Protein AF-0000000078999891 (afdb_homodimer)

InterPro domains:
  IPR019201 Protein of unknown function DUF2065 [PF09838] (12-66)
  IPR019201 Protein of unknown function DUF2065 [PTHR38602] (5-68)

Foldseek 3Di:
DVVVVVVVVVVVVVVVVVCVVVVCCCVPPVPVSVVVVVVLVPDDPVVVVVVVVVVVVVVVVVVVVVVVVVD/DVVVVVVVVVVVVVVVVVCVVVVCCCVPPVPVSVVVVVVLVPDDPVVVVVVVVVVVVVVVVVVVVVVVVVD

Structure (mmCIF, N/CA/C/O backbone):
data_AF-0000000078999891-model_v1
#
loop_
_entity.id
_entity.type
_entity.pdbx_description
1 polymer 'DUF2065 domain-containing protein'
#
loop_
_atom_site.group_PDB
_atom_site.id
_atom_site.type_symbol
_atom_site.label_atom_id
_atom_site.label_alt_id
_atom_site.label_comp_id
_atom_site.label_asym_id
_atom_site.label_entity_id
_atom_site.label_seq_id
_atom_site.pdbx_PDB_ins_code
_atom_site.Cartn_x
_atom_site.Cartn_y
_atom_site.Cartn_z
_atom_site.occupancy
_atom_site.B_iso_or_equiv
_atom_site.auth_seq_id
_atom_site.auth_comp_id
_atom_site.auth_asym_id
_atom_site.auth_atom_id
_atom_site.pdbx_PDB_model_num
ATOM 1 N N . MET A 1 1 ? 2.02 20.922 21.234 1 74.31 1 MET A N 1
ATOM 2 C CA . MET A 1 1 ? 1.067 19.828 21.469 1 74.31 1 MET A CA 1
ATOM 3 C C . MET A 1 1 ? 0.03 19.781 20.359 1 74.31 1 MET A C 1
ATOM 5 O O . MET A 1 1 ? -0.262 18.703 19.828 1 74.31 1 MET A O 1
ATOM 9 N N . GLN A 1 2 ? -0.369 20.953 19.828 1 76.69 2 GLN A N 1
ATOM 10 C CA . GLN A 1 2 ? -1.349 21.047 18.75 1 76.69 2 GLN A CA 1
ATOM 11 C C . GLN A 1 2 ? -0.763 20.562 17.422 1 76.69 2 GLN A C 1
ATOM 13 O O . GLN A 1 2 ? -1.421 19.828 16.688 1 76.69 2 GLN A O 1
ATOM 18 N N . VAL A 1 3 ? 0.442 20.844 17.188 1 72.44 3 VAL A N 1
ATOM 19 C CA . VAL A 1 3 ? 1.131 20.5 15.945 1 72.44 3 VAL A CA 1
ATOM 20 C C . VAL A 1 3 ? 1.288 18.984 15.836 1 72.44 3 VAL A C 1
ATOM 22 O O . VAL A 1 3 ? 1.081 18.406 14.766 1 72.44 3 VAL A O 1
ATOM 25 N N . LEU A 1 4 ? 1.551 18.328 16.906 1 76.25 4 LEU A N 1
ATOM 26 C CA . LEU A 1 4 ? 1.742 16.875 16.938 1 76.25 4 LEU A CA 1
ATOM 27 C C . LEU A 1 4 ? 0.434 16.156 16.641 1 76.25 4 LEU A C 1
ATOM 29 O O . LEU A 1 4 ? 0.428 15.141 15.938 1 76.25 4 LEU A O 1
ATOM 33 N N . ARG A 1 5 ? -0.592 16.719 17.188 1 81.06 5 ARG A N 1
ATOM 34 C CA . ARG A 1 5 ? -1.906 16.125 16.969 1 81.06 5 ARG A CA 1
ATOM 35 C C . ARG A 1 5 ? -2.322 16.234 15.5 1 81.06 5 ARG A C 1
ATOM 37 O O . ARG A 1 5 ? -2.873 15.305 14.93 1 81.06 5 ARG A O 1
ATOM 44 N N . THR A 1 6 ? -2.014 17.391 14.875 1 82.19 6 THR A N 1
ATOM 45 C CA . THR A 1 6 ? -2.346 17.578 13.469 1 82.19 6 THR A CA 1
ATOM 46 C C . THR A 1 6 ? -1.539 16.641 12.578 1 82.19 6 THR A C 1
ATOM 48 O O . THR A 1 6 ? -2.062 16.109 11.602 1 82.19 6 THR A O 1
ATOM 51 N N . MET A 1 7 ? -0.287 16.484 13.031 1 83.62 7 MET A N 1
ATOM 52 C CA . MET A 1 7 ? 0.568 15.602 12.234 1 83.62 7 MET A CA 1
ATOM 53 C C . MET A 1 7 ? 0.062 14.164 12.281 1 83.62 7 MET A C 1
ATOM 55 O O . MET A 1 7 ? 0.013 13.484 11.25 1 83.62 7 MET A O 1
ATOM 59 N N . ASN A 1 8 ? -0.295 13.773 13.461 1 87.19 8 ASN A N 1
ATOM 60 C CA . ASN A 1 8 ? -0.806 12.414 13.617 1 87.19 8 ASN A CA 1
ATOM 61 C C . ASN A 1 8 ? -2.1 12.203 12.836 1 87.19 8 ASN A C 1
ATOM 63 O O . ASN A 1 8 ? -2.268 11.18 12.172 1 87.19 8 ASN A O 1
ATOM 67 N N . THR A 1 9 ? -2.961 13.227 12.836 1 90.5 9 THR A N 1
ATOM 68 C CA . THR A 1 9 ? -4.234 13.125 12.133 1 90.5 9 THR A CA 1
ATOM 69 C C . THR A 1 9 ? -4.016 13.07 10.625 1 90.5 9 THR A C 1
ATOM 71 O O . THR A 1 9 ? -4.664 12.289 9.922 1 90.5 9 THR A O 1
ATOM 74 N N . THR A 1 10 ? -3.09 13.883 10.148 1 89 10 THR A N 1
ATOM 75 C CA . THR A 1 10 ? -2.822 13.914 8.711 1 89 10 THR A CA 1
ATOM 76 C C . THR A 1 10 ? -2.227 12.594 8.242 1 89 10 THR A C 1
ATOM 78 O O . THR A 1 10 ? -2.549 12.109 7.156 1 89 10 THR A O 1
ATOM 81 N N . VAL A 1 11 ? -1.37 12.008 9.07 1 90.44 11 VAL A N 1
ATOM 82 C CA . VAL A 1 11 ? -0.762 10.727 8.742 1 90.44 11 VAL A CA 1
ATOM 83 C C . VAL A 1 11 ? -1.841 9.648 8.664 1 90.44 11 VAL A C 1
ATOM 85 O O . VAL A 1 11 ? -1.855 8.844 7.734 1 90.44 11 VAL A O 1
ATOM 88 N N . LEU A 1 12 ? -2.719 9.641 9.578 1 93 12 LEU A N 1
ATOM 89 C CA . LEU A 1 12 ? -3.795 8.656 9.609 1 93 12 LEU A CA 1
ATOM 90 C C . LEU A 1 12 ? -4.754 8.859 8.445 1 93 12 LEU A C 1
ATOM 92 O O . LEU A 1 12 ? -5.266 7.891 7.879 1 93 12 LEU A O 1
ATOM 96 N N . LEU A 1 13 ? -4.957 10.125 8.078 1 92.88 13 LEU A N 1
ATOM 97 C CA . LEU A 1 13 ? -5.773 10.43 6.906 1 92.88 13 LEU A CA 1
ATOM 98 C C . LEU A 1 13 ? -5.125 9.891 5.633 1 92.88 13 LEU A C 1
ATOM 100 O O . LEU A 1 13 ? -5.809 9.328 4.773 1 92.88 13 LEU A O 1
ATOM 104 N N . ALA A 1 14 ? -3.816 10.062 5.555 1 93.69 14 ALA A N 1
ATOM 105 C CA . ALA A 1 14 ? -3.074 9.555 4.402 1 93.69 14 ALA A CA 1
ATOM 106 C C . ALA A 1 14 ? -3.148 8.031 4.332 1 93.69 14 ALA A C 1
ATOM 108 O O . ALA A 1 14 ? -3.285 7.461 3.25 1 93.69 14 ALA A O 1
ATOM 109 N N . LEU A 1 15 ? -3.105 7.379 5.473 1 94.12 15 LEU A N 1
ATOM 110 C CA . LEU A 1 15 ? -3.238 5.926 5.52 1 94.12 15 LEU A CA 1
ATOM 111 C C . LEU A 1 15 ? -4.617 5.488 5.035 1 94.12 15 LEU A C 1
ATOM 113 O O . LEU A 1 15 ? -4.742 4.492 4.32 1 94.12 15 LEU A O 1
ATOM 117 N N . GLY A 1 16 ? -5.613 6.211 5.531 1 96.19 16 GLY A N 1
ATOM 118 C CA . GLY A 1 16 ? -6.941 5.949 4.996 1 96.19 16 GLY A CA 1
ATOM 119 C C . GLY A 1 16 ? -7.012 6.055 3.484 1 96.19 16 GLY A C 1
ATOM 120 O O . GLY A 1 16 ? -7.613 5.203 2.826 1 96.19 16 GLY A O 1
ATOM 121 N N . LEU A 1 17 ? -6.387 7.07 2.93 1 95.31 17 LEU A N 1
ATOM 122 C CA . LEU A 1 17 ? -6.344 7.27 1.486 1 95.31 17 LEU A CA 1
ATOM 123 C C . LEU A 1 17 ? -5.625 6.117 0.798 1 95.31 17 LEU A C 1
ATOM 125 O O . LEU A 1 17 ? -6.059 5.648 -0.258 1 95.31 17 LEU A O 1
ATOM 129 N N . VAL A 1 18 ? -4.535 5.691 1.365 1 96.31 18 VAL A N 1
ATOM 130 C CA . VAL A 1 18 ? -3.771 4.586 0.795 1 96.31 18 VAL A CA 1
ATOM 131 C C . VAL A 1 18 ? -4.621 3.318 0.787 1 96.31 18 VAL A C 1
ATOM 133 O O . VAL A 1 18 ? -4.586 2.547 -0.175 1 96.31 18 VAL A O 1
ATOM 136 N N . LEU A 1 19 ? -5.324 3.041 1.829 1 97.44 19 LEU A N 1
ATOM 137 C CA . LEU A 1 19 ? -6.207 1.879 1.903 1 97.44 19 LEU A CA 1
ATOM 138 C C . LEU A 1 19 ? -7.27 1.933 0.812 1 97.44 19 LEU A C 1
ATOM 140 O O . LEU A 1 19 ? -7.559 0.92 0.172 1 97.44 19 LEU A O 1
ATOM 144 N N . VAL A 1 20 ? -7.855 3.074 0.59 1 98 20 VAL A N 1
ATOM 145 C CA . VAL A 1 20 ? -8.859 3.238 -0.454 1 98 20 VAL A CA 1
ATOM 146 C C . VAL A 1 20 ? -8.25 2.934 -1.817 1 98 20 VAL A C 1
ATOM 148 O O . VAL A 1 20 ? -8.82 2.188 -2.613 1 98 20 VAL A O 1
ATOM 151 N N . VAL A 1 21 ? -7.098 3.406 -2.082 1 96.81 21 VAL A N 1
ATOM 152 C CA . VAL A 1 21 ? -6.434 3.25 -3.371 1 96.81 21 VAL A CA 1
ATOM 153 C C . VAL A 1 21 ? -6.062 1.783 -3.588 1 96.81 21 VAL A C 1
ATOM 155 O O . VAL A 1 21 ? -6.336 1.218 -4.648 1 96.81 21 VAL A O 1
ATOM 158 N N . GLU A 1 22 ? -5.477 1.154 -2.582 1 95.5 22 GLU A N 1
ATOM 159 C CA . GLU A 1 22 ? -5.098 -0.253 -2.67 1 95.5 22 GLU A CA 1
ATOM 160 C C . GLU A 1 22 ? -6.328 -1.146 -2.826 1 95.5 22 GLU A C 1
ATOM 162 O O . GLU A 1 22 ? -6.281 -2.154 -3.533 1 95.5 22 GLU A O 1
ATOM 167 N N . GLY A 1 23 ? -7.406 -0.77 -2.162 1 97.88 23 GLY A N 1
ATOM 168 C CA . GLY A 1 23 ? -8.625 -1.567 -2.223 1 97.88 23 GLY A CA 1
ATOM 169 C C . GLY A 1 23 ? -9.312 -1.503 -3.572 1 97.88 23 GLY A C 1
ATOM 170 O O . GLY A 1 23 ? -10 -2.445 -3.967 1 97.88 23 GLY A O 1
ATOM 171 N N . LEU A 1 24 ? -9.172 -0.386 -4.281 1 98.19 24 LEU A N 1
ATOM 172 C CA . L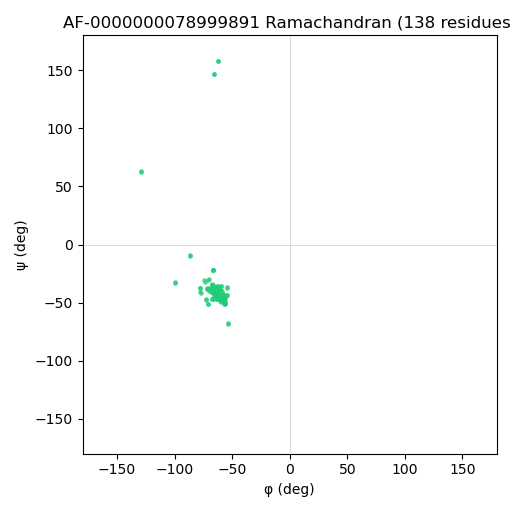EU A 1 24 ? -9.844 -0.199 -5.566 1 98.19 24 LEU A CA 1
ATOM 173 C C . LEU A 1 24 ? -9.352 -1.214 -6.59 1 98.19 24 LEU A C 1
ATOM 175 O O . LEU A 1 24 ? -10.117 -1.661 -7.445 1 98.19 24 LEU A O 1
ATOM 179 N N . GLY A 1 25 ? -8.031 -1.501 -6.504 1 96.94 25 GLY A N 1
ATOM 180 C CA . GLY A 1 25 ? -7.473 -2.471 -7.434 1 96.94 25 GLY A CA 1
ATOM 181 C C . GLY A 1 25 ? -8.219 -3.791 -7.438 1 96.94 25 GLY A C 1
ATOM 182 O O . GLY A 1 25 ? -8.883 -4.129 -8.422 1 96.94 25 GLY A O 1
ATOM 183 N N . PRO A 1 26 ? -8.164 -4.547 -6.383 1 97.38 26 PRO A N 1
ATOM 184 C CA . PRO A 1 26 ? -8.836 -5.844 -6.32 1 97.38 26 PRO A CA 1
ATOM 185 C C . PRO A 1 26 ? -10.359 -5.719 -6.348 1 97.38 26 PRO A C 1
ATOM 187 O O . PRO A 1 26 ? -11.055 -6.664 -6.727 1 97.38 26 PRO A O 1
ATOM 190 N N . LEU A 1 27 ? -10.875 -4.562 -5.977 1 98.25 27 LEU A N 1
ATOM 191 C CA . LEU A 1 27 ? -12.312 -4.348 -5.98 1 98.25 27 LE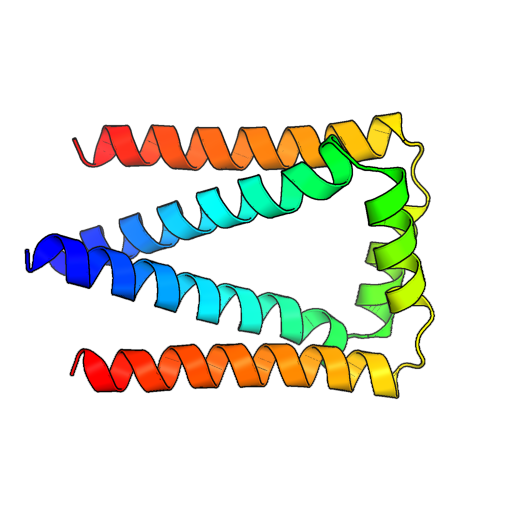U A CA 1
ATOM 192 C C . LEU A 1 27 ? -12.844 -4.227 -7.406 1 98.25 27 LEU A C 1
ATOM 194 O O . LEU A 1 27 ? -13.82 -4.883 -7.77 1 98.25 27 LEU A O 1
ATOM 198 N N . LEU A 1 28 ? -12.227 -3.457 -8.188 1 98.19 28 LEU A N 1
ATOM 199 C CA . LEU A 1 28 ? -12.781 -3.092 -9.484 1 98.19 28 LEU A CA 1
ATOM 200 C C . LEU A 1 28 ? -12.156 -3.928 -10.602 1 98.19 28 LEU A C 1
ATOM 202 O O . LEU A 1 28 ? -12.797 -4.18 -11.625 1 98.19 28 LEU A O 1
ATOM 206 N N . PHE A 1 29 ? -10.891 -4.297 -10.445 1 97.88 29 PHE A N 1
ATOM 207 C CA . PHE A 1 29 ? -10.18 -5.016 -11.492 1 97.88 29 PHE A CA 1
ATOM 208 C C . PHE A 1 29 ? -9.508 -6.266 -10.938 1 97.88 29 PHE A C 1
ATOM 210 O O . PHE A 1 29 ? -8.289 -6.422 -11.031 1 97.88 29 PHE A O 1
ATOM 217 N N . PRO A 1 30 ? -10.312 -7.16 -10.461 1 97.25 30 PRO A N 1
ATOM 218 C CA . PRO A 1 30 ? -9.734 -8.328 -9.797 1 97.25 30 PRO A CA 1
ATOM 219 C C . PRO A 1 30 ? -8.828 -9.148 -10.711 1 97.25 30 PRO A C 1
ATOM 221 O O . PRO A 1 30 ? -7.793 -9.648 -10.273 1 97.25 30 PRO A O 1
ATOM 224 N N . ARG A 1 31 ? -9.094 -9.273 -11.891 1 97.44 31 ARG A N 1
ATOM 225 C CA . ARG A 1 31 ? -8.297 -10.07 -12.82 1 97.44 31 ARG A CA 1
ATOM 226 C C . ARG A 1 31 ? -6.961 -9.398 -13.109 1 97.44 31 ARG A C 1
ATOM 228 O O . ARG A 1 31 ? -5.918 -10.055 -13.109 1 97.44 31 ARG A O 1
ATOM 235 N N . LEU A 1 32 ? -7.117 -8.156 -13.461 1 96.56 32 LEU A N 1
ATOM 236 C CA . LEU A 1 32 ? -5.891 -7.422 -13.734 1 96.56 32 LEU A CA 1
ATOM 237 C C . LEU A 1 32 ? -5.008 -7.355 -12.492 1 96.56 32 LEU A C 1
ATOM 239 O O . LEU A 1 32 ? -3.791 -7.543 -12.578 1 96.56 32 LEU A O 1
ATOM 243 N N . TRP A 1 33 ? -5.523 -7.062 -11.391 1 96.44 33 TRP A N 1
ATOM 244 C CA . TRP A 1 33 ? -4.793 -7.023 -10.133 1 96.44 33 TRP A CA 1
ATOM 245 C C . TRP A 1 33 ? -4.125 -8.367 -9.844 1 96.44 33 TRP A C 1
ATOM 247 O O . TRP A 1 33 ? -2.951 -8.414 -9.469 1 96.44 33 TRP A O 1
ATOM 257 N N . ARG A 1 34 ? -4.746 -9.367 -9.953 1 97.31 34 ARG A N 1
ATOM 258 C CA . ARG A 1 34 ? -4.246 -10.719 -9.766 1 97.31 34 ARG A CA 1
ATOM 259 C C . ARG A 1 34 ? -3.051 -10.992 -10.68 1 97.31 34 ARG A C 1
ATOM 261 O O . ARG A 1 34 ? -2.031 -11.523 -10.234 1 97.31 34 ARG A O 1
ATOM 268 N N . ARG A 1 35 ? -3.277 -10.711 -11.883 1 96.12 35 ARG A N 1
ATOM 269 C CA . ARG A 1 35 ? -2.209 -10.938 -12.852 1 96.12 35 ARG A CA 1
ATOM 270 C C . ARG A 1 35 ? -0.944 -10.188 -12.453 1 96.12 35 ARG A C 1
ATOM 272 O O . ARG A 1 35 ? 0.161 -10.719 -12.555 1 96.12 35 ARG A O 1
ATOM 279 N N . MET A 1 36 ? -1.146 -9.008 -12.078 1 95.25 36 MET A N 1
ATOM 280 C CA . MET A 1 36 ? 0.002 -8.203 -11.68 1 95.25 36 MET A CA 1
ATOM 281 C C . MET A 1 36 ? 0.683 -8.781 -10.445 1 95.25 36 MET A C 1
ATOM 283 O O . MET A 1 36 ? 1.911 -8.867 -10.391 1 95.25 36 MET A O 1
ATOM 287 N N . ILE A 1 37 ? -0.084 -9.172 -9.547 1 94.31 37 ILE A N 1
ATOM 288 C CA . ILE A 1 37 ? 0.484 -9.688 -8.305 1 94.31 37 ILE A CA 1
ATOM 289 C C . ILE A 1 37 ? 1.141 -11.047 -8.562 1 94.31 37 ILE A C 1
ATOM 291 O O . ILE A 1 37 ? 2.188 -11.352 -7.984 1 94.31 37 ILE A O 1
ATOM 295 N N . LEU A 1 38 ? 0.561 -11.844 -9.367 1 94.62 38 LEU A N 1
ATOM 296 C CA . LEU A 1 38 ? 1.133 -13.141 -9.719 1 94.62 38 LEU A CA 1
ATOM 297 C C . LEU A 1 38 ? 2.461 -12.969 -10.445 1 94.62 38 LEU A C 1
ATOM 299 O O . LEU A 1 38 ? 3.414 -13.711 -10.195 1 94.62 38 LEU A O 1
ATOM 303 N N . SER A 1 39 ? 2.455 -12.055 -11.305 1 95.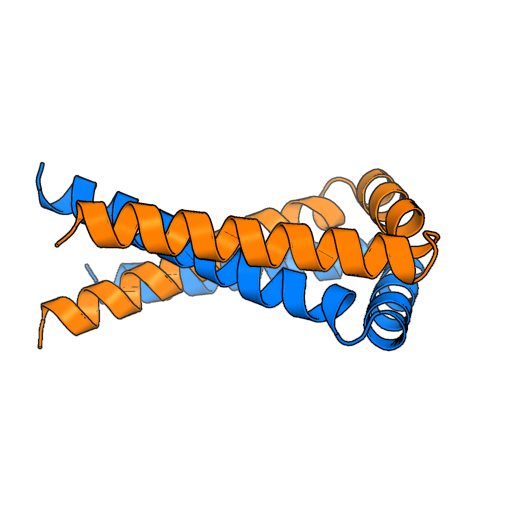56 39 SER A N 1
ATOM 304 C CA . SER A 1 39 ? 3.697 -11.797 -12.023 1 95.56 39 SER A CA 1
ATOM 305 C C . SER A 1 39 ? 4.824 -11.422 -11.062 1 95.56 39 SER A C 1
ATOM 307 O O . SER A 1 39 ? 5.961 -11.867 -11.227 1 95.56 39 SER A O 1
ATOM 309 N N . VAL A 1 40 ? 4.531 -10.68 -10.102 1 94.88 40 VAL A N 1
ATOM 310 C CA . VAL A 1 40 ? 5.527 -10.273 -9.117 1 94.88 40 VAL A CA 1
ATOM 311 C C . VAL A 1 40 ? 5.898 -11.469 -8.234 1 94.88 40 VAL A C 1
ATOM 313 O O . VAL A 1 40 ? 7.074 -11.672 -7.922 1 94.88 40 VAL A O 1
ATOM 316 N N . ALA A 1 41 ? 4.938 -12.266 -7.902 1 94 41 ALA A N 1
ATOM 317 C CA . ALA A 1 41 ? 5.156 -13.414 -7.023 1 94 41 ALA A CA 1
ATOM 318 C C . ALA A 1 41 ? 6.039 -14.461 -7.695 1 94 41 ALA A C 1
ATOM 320 O O . ALA A 1 41 ? 6.633 -15.305 -7.02 1 94 41 ALA A O 1
ATOM 321 N N . GLN A 1 42 ? 6.078 -14.422 -8.945 1 94.12 42 GLN A N 1
ATOM 322 C CA . GLN A 1 42 ? 6.812 -15.445 -9.68 1 94.12 42 GLN A CA 1
ATOM 323 C C . GLN A 1 42 ? 8.281 -15.07 -9.828 1 94.12 42 GLN A C 1
ATOM 325 O O . GLN A 1 42 ? 9.094 -15.883 -10.281 1 94.12 42 GLN A O 1
ATOM 330 N N . MET A 1 43 ? 8.625 -13.977 -9.516 1 95.94 43 MET A N 1
ATOM 331 C CA . MET A 1 43 ? 10.008 -13.508 -9.609 1 95.94 43 MET A CA 1
ATOM 332 C C . MET A 1 43 ? 10.898 -14.266 -8.633 1 95.94 43 MET A C 1
ATOM 334 O O . MET A 1 43 ? 10.469 -14.625 -7.535 1 95.94 43 MET A O 1
ATOM 338 N N . PRO A 1 44 ? 12.18 -14.469 -9.047 1 97.31 44 PRO A N 1
ATOM 339 C CA . PRO A 1 44 ? 13.117 -15.047 -8.086 1 97.31 44 PRO A CA 1
ATOM 340 C C . PRO A 1 44 ? 13.32 -14.164 -6.852 1 97.31 44 PRO A C 1
ATOM 342 O O . PRO A 1 44 ? 13.086 -12.953 -6.91 1 97.31 44 PRO A O 1
ATOM 345 N N . ASP A 1 45 ? 13.781 -14.797 -5.723 1 97.94 45 ASP A N 1
ATOM 346 C CA . ASP A 1 45 ? 13.922 -14.109 -4.441 1 97.94 45 ASP A CA 1
ATOM 347 C C . ASP A 1 45 ? 14.789 -12.859 -4.582 1 97.94 45 ASP A C 1
ATOM 349 O O . ASP A 1 45 ? 14.516 -11.836 -3.957 1 97.94 45 ASP A O 1
ATOM 353 N N . THR A 1 46 ? 15.734 -12.961 -5.367 1 97.94 46 THR A N 1
ATOM 354 C CA . THR A 1 46 ? 16.672 -11.844 -5.547 1 97.94 46 THR A CA 1
ATOM 355 C C . THR A 1 46 ? 15.953 -10.641 -6.152 1 97.94 46 THR A C 1
ATOM 357 O O . THR A 1 46 ? 16.125 -9.516 -5.684 1 97.94 46 THR A O 1
ATOM 360 N N . LEU A 1 47 ? 15.18 -10.867 -7.121 1 97.44 47 LEU A N 1
ATOM 361 C CA . LEU A 1 47 ? 14.438 -9.797 -7.773 1 97.44 47 LEU A CA 1
ATOM 362 C C . LEU A 1 47 ? 13.375 -9.219 -6.844 1 97.44 47 LEU A C 1
ATOM 364 O O . LEU A 1 47 ? 13.156 -8.008 -6.82 1 97.44 47 LEU A O 1
ATOM 368 N N . LEU A 1 48 ? 12.773 -10.094 -6.098 1 97.75 48 LEU A N 1
ATOM 369 C CA . LEU A 1 48 ? 11.789 -9.633 -5.129 1 97.75 48 LEU A CA 1
ATOM 370 C C . LEU A 1 48 ? 12.43 -8.727 -4.086 1 97.75 48 LEU A C 1
ATOM 372 O O . LEU A 1 48 ? 11.867 -7.688 -3.727 1 97.75 48 LEU A O 1
ATOM 376 N N . ARG A 1 49 ? 13.57 -9.117 -3.59 1 98.56 49 ARG A N 1
ATOM 377 C CA . ARG A 1 49 ? 14.289 -8.297 -2.619 1 98.56 49 ARG A CA 1
ATOM 378 C C . ARG A 1 49 ? 14.711 -6.965 -3.227 1 98.56 49 ARG A C 1
ATOM 380 O O . ARG A 1 49 ? 14.695 -5.934 -2.547 1 98.56 49 ARG A O 1
ATOM 387 N N . ARG A 1 50 ? 15.078 -6.996 -4.473 1 98.06 50 ARG A N 1
ATOM 388 C CA . ARG A 1 50 ? 15.438 -5.75 -5.141 1 98.06 50 ARG A CA 1
ATOM 389 C C . ARG A 1 50 ? 14.219 -4.836 -5.277 1 98.06 50 ARG A C 1
ATOM 391 O O . ARG A 1 50 ? 14.336 -3.619 -5.125 1 98.06 50 ARG A O 1
ATOM 398 N N . PHE A 1 51 ? 13.133 -5.492 -5.621 1 97.75 51 PHE A N 1
ATOM 399 C CA . PHE A 1 51 ? 11.891 -4.742 -5.684 1 97.75 51 PHE A CA 1
ATOM 400 C C . PHE A 1 51 ? 11.57 -4.105 -4.34 1 97.75 51 PHE A C 1
ATOM 402 O O . PHE A 1 51 ? 11.297 -2.904 -4.262 1 97.75 51 PHE A O 1
ATOM 409 N N . GLY A 1 52 ? 11.648 -4.895 -3.281 1 97.69 52 GLY A N 1
ATOM 410 C CA . GLY A 1 52 ? 11.445 -4.383 -1.936 1 97.69 52 GLY A CA 1
ATOM 411 C C . GLY A 1 52 ? 12.453 -3.318 -1.545 1 97.69 52 GLY A C 1
ATOM 412 O O . GLY A 1 52 ? 12.086 -2.285 -0.983 1 97.69 52 GLY A O 1
ATOM 413 N N . GLY A 1 53 ? 13.695 -3.625 -1.824 1 98.44 53 GLY A N 1
ATOM 414 C CA . GLY A 1 53 ? 14.758 -2.66 -1.556 1 98.44 53 GLY A CA 1
ATOM 415 C C . GLY A 1 53 ? 14.547 -1.338 -2.27 1 98.44 53 GLY A C 1
ATOM 416 O O . GLY A 1 53 ? 14.797 -0.274 -1.698 1 98.44 53 GLY A O 1
ATOM 417 N N . GLY A 1 54 ? 14.148 -1.421 -3.529 1 98.44 54 GLY A N 1
ATOM 418 C CA . GLY A 1 54 ? 13.828 -0.213 -4.273 1 98.44 54 GLY A CA 1
ATOM 419 C C . GLY A 1 54 ? 12.719 0.602 -3.635 1 98.44 54 GLY A C 1
ATOM 420 O O . GLY A 1 54 ? 12.82 1.827 -3.541 1 98.44 54 GLY A O 1
ATOM 421 N N . LEU A 1 55 ? 11.688 -0.066 -3.178 1 98.19 55 LEU A N 1
ATOM 422 C CA . LEU A 1 55 ? 10.586 0.607 -2.498 1 98.19 55 LEU A CA 1
ATOM 423 C C . LEU A 1 55 ? 11.062 1.27 -1.21 1 98.19 55 LEU A C 1
ATOM 425 O O . LEU A 1 55 ? 10.688 2.406 -0.915 1 98.19 55 LEU A O 1
ATOM 429 N N . VAL A 1 56 ? 11.828 0.55 -0.414 1 98.56 56 VAL A N 1
ATOM 430 C CA . VAL A 1 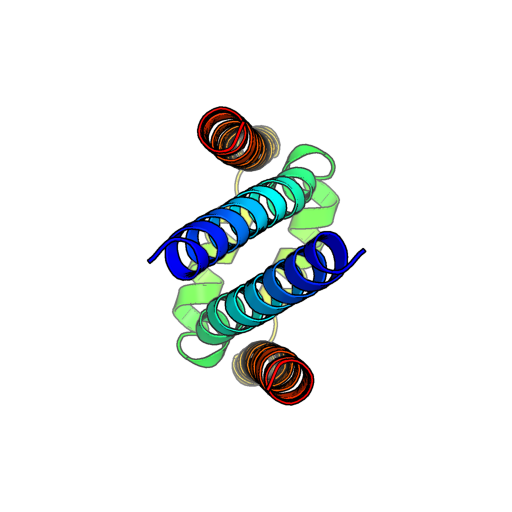56 ? 12.352 1.079 0.841 1 98.56 56 VAL A CA 1
ATOM 431 C C . VAL A 1 56 ? 13.195 2.32 0.564 1 98.56 56 VAL A C 1
ATOM 433 O O . VAL A 1 56 ? 13.023 3.355 1.21 1 98.56 56 VAL A O 1
ATOM 436 N N . VAL A 1 57 ? 14.062 2.23 -0.399 1 98.62 57 VAL A N 1
ATOM 437 C CA . VAL A 1 57 ? 14.945 3.344 -0.743 1 98.62 57 VAL A CA 1
ATOM 438 C C . VAL A 1 57 ? 14.109 4.527 -1.227 1 98.62 57 VAL A C 1
ATOM 440 O O . VAL A 1 57 ? 14.336 5.668 -0.811 1 98.62 57 VAL A O 1
ATOM 443 N N . ALA A 1 58 ? 13.156 4.297 -2.105 1 98.38 58 ALA A N 1
ATOM 444 C CA . ALA A 1 58 ? 12.281 5.359 -2.588 1 98.38 58 ALA A CA 1
ATOM 445 C C . ALA A 1 58 ? 11.57 6.059 -1.43 1 98.38 58 ALA A C 1
ATOM 447 O O . ALA A 1 58 ? 11.508 7.289 -1.387 1 98.38 58 ALA A O 1
ATOM 448 N N . GLY A 1 59 ? 11.055 5.273 -0.516 1 98 59 GLY A N 1
ATOM 449 C CA . GLY A 1 59 ? 10.391 5.828 0.656 1 98 59 GLY A CA 1
ATOM 450 C C . GLY A 1 59 ? 11.312 6.684 1.507 1 98 59 GLY A C 1
ATOM 451 O O . GLY A 1 59 ? 10.938 7.785 1.924 1 98 59 GLY A O 1
ATOM 452 N N . ILE A 1 60 ? 12.469 6.219 1.771 1 97.44 60 ILE A N 1
ATOM 453 C CA . ILE A 1 60 ? 13.453 6.93 2.584 1 97.44 60 ILE A CA 1
ATOM 454 C C . ILE A 1 60 ? 13.859 8.227 1.884 1 97.44 60 ILE A C 1
ATOM 456 O O . ILE A 1 60 ? 13.977 9.273 2.523 1 97.44 60 ILE A O 1
ATOM 460 N N . VAL A 1 61 ? 14.109 8.125 0.629 1 97.31 61 VAL A N 1
ATOM 461 C CA . VAL A 1 61 ? 14.508 9.297 -0.147 1 97.31 61 VAL A CA 1
ATOM 462 C C . VAL A 1 61 ? 13.406 10.352 -0.092 1 97.31 61 VAL A C 1
ATOM 464 O O . VAL A 1 61 ? 13.688 11.531 0.129 1 97.31 61 VAL A O 1
ATOM 467 N N . ILE A 1 62 ? 12.164 9.906 -0.354 1 96.12 62 ILE A N 1
ATOM 468 C CA . ILE A 1 62 ? 11.031 10.828 -0.277 1 96.12 62 ILE A CA 1
ATOM 469 C C . ILE A 1 62 ? 10.984 11.477 1.106 1 96.12 62 ILE A C 1
ATOM 471 O O . ILE A 1 62 ? 10.883 12.695 1.225 1 96.12 62 ILE A O 1
ATOM 475 N N . TYR A 1 63 ? 11.047 10.656 2.137 1 93.69 63 TYR A N 1
ATOM 476 C CA . TYR A 1 63 ? 11 11.141 3.514 1 93.69 63 TYR A CA 1
ATOM 477 C C . TYR A 1 63 ? 12.109 12.148 3.773 1 93.69 63 TYR A C 1
ATOM 479 O O . TYR A 1 63 ? 11.852 13.234 4.297 1 93.69 63 TYR A O 1
ATOM 487 N N . TYR A 1 64 ? 13.305 11.844 3.412 1 92.81 64 TYR A N 1
ATOM 488 C CA . TYR A 1 64 ? 14.469 12.688 3.674 1 92.81 64 TYR A CA 1
ATOM 489 C C . TYR A 1 64 ? 14.367 14 2.908 1 92.81 64 TYR A C 1
ATOM 491 O O . TYR A 1 64 ? 14.641 15.07 3.463 1 92.81 64 TYR A O 1
ATOM 499 N N . MET A 1 65 ? 14.016 13.984 1.617 1 94.38 65 MET A N 1
ATOM 500 C CA . MET A 1 65 ? 13.93 15.18 0.786 1 94.38 65 MET A CA 1
ATOM 501 C C . MET A 1 65 ? 12.883 16.141 1.329 1 94.38 65 MET A C 1
ATOM 503 O O . MET A 1 65 ? 13.102 17.359 1.346 1 94.38 65 MET A O 1
ATOM 507 N N . LEU A 1 66 ? 11.82 15.648 1.779 1 91 66 LEU A N 1
ATOM 508 C CA . LEU A 1 66 ? 10.734 16.5 2.27 1 91 66 LEU A CA 1
ATOM 509 C C . LEU A 1 66 ? 11.055 17.031 3.658 1 91 66 LEU A C 1
ATOM 511 O O . LEU A 1 66 ? 10.703 18.172 3.982 1 91 66 LEU A O 1
ATOM 515 N N . ARG A 1 67 ? 11.688 16.172 4.438 1 85.44 67 ARG A N 1
ATOM 5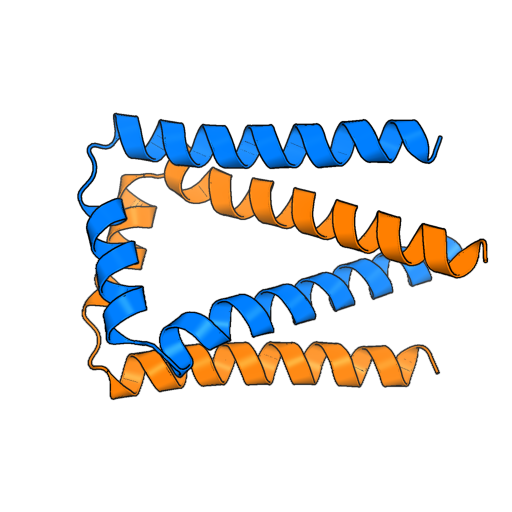16 C CA . ARG A 1 67 ? 12.094 16.641 5.766 1 85.44 67 ARG A CA 1
ATOM 517 C C . ARG A 1 67 ? 13.102 17.781 5.668 1 85.44 67 ARG A C 1
ATOM 519 O O . ARG A 1 67 ? 13.055 18.719 6.469 1 85.44 67 ARG A O 1
ATOM 526 N N . LYS A 1 68 ? 13.906 17.734 4.75 1 86.75 68 LYS A N 1
ATOM 527 C CA . LYS A 1 68 ? 14.891 18.781 4.527 1 86.75 68 LYS A CA 1
ATOM 528 C C . LYS A 1 68 ? 14.211 20.078 4.094 1 86.75 68 LYS A C 1
ATOM 530 O O . LYS A 1 68 ? 14.625 21.172 4.492 1 86.75 68 LYS A O 1
ATOM 535 N N . THR A 1 69 ? 13.133 19.859 3.336 1 77.38 69 THR A N 1
ATOM 536 C CA . THR A 1 69 ? 12.43 21.031 2.824 1 77.38 69 THR A CA 1
ATOM 537 C C . THR A 1 69 ? 11.633 21.703 3.936 1 77.38 69 THR A C 1
ATOM 539 O O . THR A 1 69 ? 11.461 22.922 3.93 1 77.38 69 THR A O 1
ATOM 542 N N . ILE A 1 70 ? 11.148 21.016 4.895 1 73.88 70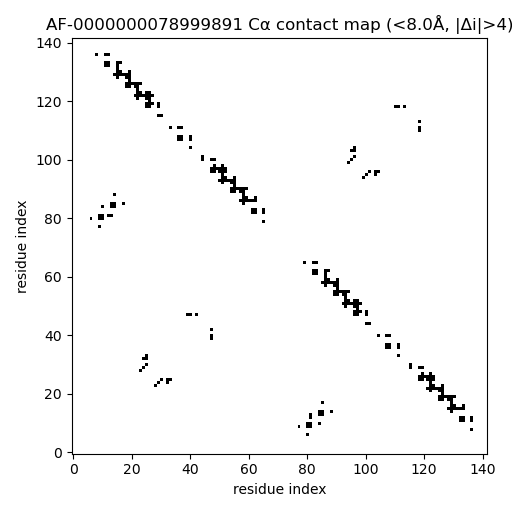 ILE A N 1
ATOM 543 C CA . ILE A 1 70 ? 10.352 21.531 5.996 1 73.88 70 ILE A CA 1
ATOM 544 C C . ILE A 1 70 ? 11.266 22.203 7.023 1 73.88 70 ILE A C 1
ATOM 546 O O . ILE A 1 70 ? 10.93 23.25 7.574 1 73.88 70 ILE A O 1
ATOM 550 N N . ASN A 1 71 ? 12.484 21.656 7.387 1 64.69 71 ASN A N 1
ATOM 551 C CA . ASN A 1 71 ? 13.414 22.25 8.344 1 64.69 71 ASN A CA 1
ATOM 552 C C . ASN A 1 71 ? 14.344 23.25 7.676 1 64.69 71 ASN A C 1
ATOM 554 O O . ASN A 1 71 ? 14.852 24.172 8.328 1 64.69 71 ASN A O 1
ATOM 558 N N . MET B 1 1 ? -2.602 29.453 3.221 1 73.88 1 MET B N 1
ATOM 559 C CA . MET B 1 1 ? -1.64 28.984 2.234 1 73.88 1 MET B CA 1
ATOM 560 C C . MET B 1 1 ? -0.581 28.094 2.893 1 73.88 1 MET B C 1
ATOM 562 O O . MET B 1 1 ? -0.269 27.016 2.395 1 73.88 1 MET B O 1
ATOM 566 N N . GLN B 1 2 ? -0.178 28.453 4.16 1 76.5 2 GLN B N 1
ATOM 567 C CA . GLN B 1 2 ? 0.821 27.703 4.91 1 76.5 2 GLN B CA 1
ATOM 568 C C . GLN B 1 2 ? 0.271 26.344 5.355 1 76.5 2 GLN B C 1
ATOM 570 O O . GLN B 1 2 ? 0.957 25.328 5.25 1 76.5 2 GLN B O 1
ATOM 575 N N . VAL B 1 3 ? -0.952 26.297 5.719 1 72.31 3 VAL B N 1
ATOM 576 C CA . VAL B 1 3 ? -1.607 25.094 6.23 1 72.31 3 VAL B CA 1
ATOM 577 C C . VAL B 1 3 ? -1.73 24.062 5.113 1 72.31 3 VAL B C 1
ATOM 579 O O . VAL B 1 3 ? -1.483 22.875 5.332 1 72.31 3 VAL B O 1
ATOM 582 N N . LEU B 1 4 ? -2.014 24.484 3.928 1 76.25 4 LEU B N 1
ATOM 583 C CA . LEU B 1 4 ? -2.172 23.594 2.785 1 76.25 4 LEU B CA 1
ATOM 584 C C . LEU B 1 4 ? -0.842 22.938 2.416 1 76.25 4 LEU B C 1
ATOM 586 O O . LEU B 1 4 ? -0.798 21.766 2.07 1 76.25 4 LEU B O 1
ATOM 590 N N . ARG B 1 5 ? 0.163 23.734 2.5 1 80.5 5 ARG B N 1
ATOM 591 C CA . ARG B 1 5 ? 1.495 23.234 2.186 1 80.5 5 ARG B CA 1
ATOM 592 C C . ARG B 1 5 ? 1.935 22.188 3.203 1 80.5 5 ARG B C 1
ATOM 594 O O . ARG B 1 5 ? 2.516 21.156 2.836 1 80.5 5 ARG B O 1
ATOM 601 N N . THR B 1 6 ? 1.613 22.406 4.492 1 82 6 THR B N 1
ATOM 602 C CA . THR B 1 6 ? 1.967 21.453 5.535 1 82 6 THR B CA 1
ATOM 603 C C . THR B 1 6 ? 1.201 20.141 5.352 1 82 6 THR B C 1
ATOM 605 O O . THR B 1 6 ? 1.753 19.062 5.562 1 82 6 THR B O 1
ATOM 608 N N . MET B 1 7 ? -0.07 20.344 4.918 1 83.56 7 MET B N 1
ATOM 609 C CA . MET B 1 7 ? -0.887 19.156 4.727 1 83.56 7 MET B CA 1
ATOM 610 C C . MET B 1 7 ? -0.342 18.297 3.588 1 83.56 7 MET B C 1
ATOM 612 O O . MET B 1 7 ? -0.252 17.078 3.713 1 83.56 7 MET B O 1
ATOM 616 N N . ASN B 1 8 ? -0.009 18.969 2.545 1 87.12 8 ASN B N 1
ATOM 617 C CA . ASN B 1 8 ? 0.535 18.25 1.396 1 87.12 8 ASN B CA 1
ATOM 618 C C . ASN B 1 8 ? 1.848 17.547 1.738 1 87.12 8 ASN B C 1
ATOM 620 O O . ASN B 1 8 ? 2.057 16.391 1.365 1 87.12 8 ASN B O 1
ATOM 624 N N . THR B 1 9 ? 2.682 18.234 2.541 1 90.5 9 THR B N 1
ATOM 625 C CA . THR B 1 9 ? 3.971 17.672 2.914 1 90.5 9 THR B CA 1
ATOM 626 C C . THR B 1 9 ? 3.783 16.453 3.824 1 90.5 9 THR B C 1
ATOM 628 O O . THR B 1 9 ? 4.469 15.445 3.666 1 90.5 9 THR B O 1
ATOM 631 N N . THR B 1 10 ? 2.836 16.562 4.75 1 88.94 10 THR B N 1
ATOM 632 C CA . THR B 1 10 ? 2.596 15.461 5.68 1 88.94 10 THR B CA 1
ATOM 633 C C . THR B 1 10 ? 2.049 14.242 4.941 1 88.94 10 THR B C 1
ATOM 635 O O . THR B 1 10 ? 2.404 13.109 5.266 1 88.94 10 THR B O 1
ATOM 638 N N . VAL B 1 11 ? 1.196 14.492 3.963 1 90.38 11 VAL B N 1
ATOM 639 C CA . VAL B 1 11 ? 0.635 13.406 3.168 1 90.38 11 VAL B CA 1
ATOM 640 C C . VAL B 1 11 ? 1.749 12.703 2.396 1 90.38 11 VAL B C 1
ATOM 642 O O . VAL B 1 11 ? 1.811 11.469 2.365 1 90.38 11 VAL B O 1
ATOM 645 N N . LEU B 1 12 ? 2.611 13.43 1.816 1 93 12 LEU B N 1
ATOM 646 C CA . LEU B 1 12 ? 3.715 12.875 1.048 1 93 12 LEU B CA 1
ATOM 647 C C . LEU B 1 12 ? 4.691 12.133 1.957 1 93 12 LEU B C 1
ATOM 649 O O . LEU B 1 12 ? 5.242 11.102 1.572 1 93 12 LEU B O 1
ATOM 653 N N . LEU B 1 13 ? 4.855 12.656 3.172 1 92.88 13 LEU B N 1
ATOM 654 C CA . LEU B 1 13 ? 5.688 11.969 4.156 1 92.88 13 LEU B CA 1
ATOM 655 C C . LEU B 1 13 ? 5.078 10.617 4.535 1 92.88 13 LEU B C 1
ATOM 657 O O . LEU B 1 13 ? 5.793 9.625 4.656 1 92.88 13 LEU B O 1
ATOM 661 N N . ALA B 1 14 ? 3.773 10.617 4.719 1 93.69 14 ALA B N 1
ATOM 662 C CA . ALA B 1 14 ? 3.07 9.375 5.043 1 93.69 14 ALA B CA 1
ATOM 663 C C . ALA B 1 14 ? 3.197 8.367 3.908 1 93.69 14 ALA B C 1
ATOM 665 O O . ALA B 1 14 ? 3.373 7.168 4.152 1 93.69 14 ALA B O 1
ATOM 666 N N . LEU B 1 15 ? 3.146 8.828 2.674 1 94.19 15 LEU B N 1
ATOM 667 C CA . LEU B 1 15 ? 3.322 7.949 1.521 1 94.19 15 LEU B CA 1
ATOM 668 C C . LEU B 1 15 ? 4.723 7.348 1.506 1 94.19 15 LEU B C 1
ATOM 670 O O . LEU B 1 15 ? 4.895 6.168 1.185 1 94.19 15 LEU B O 1
ATOM 674 N N . GLY B 1 16 ? 5.691 8.219 1.761 1 96.19 16 GLY B N 1
ATOM 675 C CA . GLY B 1 16 ? 7.035 7.684 1.913 1 96.19 16 GLY B CA 1
ATOM 676 C C . GLY B 1 16 ? 7.125 6.582 2.953 1 96.19 16 GLY B C 1
ATOM 677 O O . GLY B 1 16 ? 7.766 5.555 2.721 1 96.19 16 GLY B O 1
ATOM 678 N N . LEU B 1 17 ? 6.477 6.777 4.086 1 95.25 17 LEU B N 1
ATOM 679 C CA . LEU B 1 17 ? 6.453 5.785 5.156 1 95.25 17 LEU B CA 1
ATOM 680 C C . LEU B 1 17 ? 5.785 4.496 4.684 1 95.25 17 LEU B C 1
ATOM 682 O O . LEU B 1 17 ? 6.25 3.398 5 1 95.25 17 LEU B O 1
ATOM 686 N N . VAL B 1 18 ? 4.699 4.625 3.977 1 96.38 18 VAL B N 1
ATOM 687 C CA . VAL B 1 18 ? 3.98 3.459 3.473 1 96.38 18 VAL B CA 1
ATOM 688 C C . VAL B 1 18 ? 4.871 2.68 2.51 1 96.38 18 VAL B C 1
ATOM 690 O O . VAL B 1 18 ? 4.879 1.446 2.521 1 96.38 18 VAL B O 1
ATOM 693 N N . LEU B 1 19 ? 5.566 3.334 1.645 1 97.44 19 LEU B N 1
ATOM 694 C CA . LEU B 1 19 ? 6.484 2.686 0.714 1 97.44 19 LEU B CA 1
ATOM 695 C C . LEU B 1 19 ? 7.562 1.91 1.464 1 97.44 19 LEU B C 1
ATOM 697 O O . LEU B 1 19 ? 7.895 0.783 1.091 1 97.44 19 LEU B O 1
ATOM 701 N N . VAL B 1 20 ? 8.117 2.48 2.5 1 98.06 20 VAL B N 1
ATOM 702 C CA . VAL B 1 20 ? 9.133 1.812 3.305 1 98.06 20 VAL B CA 1
ATOM 703 C C . VAL B 1 20 ? 8.555 0.544 3.924 1 98.06 20 VAL B C 1
ATOM 705 O O . VAL B 1 20 ? 9.164 -0.523 3.861 1 98.06 20 VAL B O 1
ATOM 708 N N . VAL B 1 21 ? 7.398 0.599 4.441 1 96.81 21 VAL B N 1
ATOM 709 C CA . VAL B 1 21 ? 6.758 -0.519 5.129 1 96.81 21 VAL B CA 1
ATOM 710 C C . VAL B 1 21 ? 6.438 -1.627 4.125 1 96.81 21 VAL B C 1
ATOM 712 O O . VAL B 1 21 ? 6.746 -2.797 4.367 1 96.81 21 VAL B O 1
ATOM 715 N N . GLU B 1 22 ? 5.852 -1.267 2.99 1 95.5 22 GLU B N 1
ATOM 716 C CA . GLU B 1 22 ? 5.52 -2.238 1.951 1 95.5 22 GLU B CA 1
ATOM 717 C C . GLU B 1 22 ? 6.777 -2.883 1.378 1 95.5 22 GLU B C 1
ATOM 719 O O . GLU B 1 22 ? 6.777 -4.066 1.041 1 95.5 22 GLU B O 1
ATOM 724 N N . GLY B 1 23 ? 7.836 -2.1 1.263 1 97.88 23 GLY B N 1
ATOM 725 C CA . GLY B 1 23 ? 9.078 -2.611 0.707 1 97.88 23 GLY B C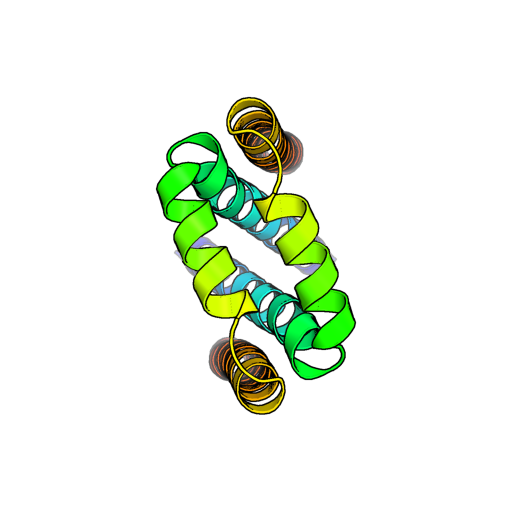A 1
ATOM 726 C C . GLY B 1 23 ? 9.781 -3.588 1.627 1 97.88 23 GLY B C 1
ATOM 727 O O . GLY B 1 23 ? 10.508 -4.469 1.165 1 97.88 23 GLY B O 1
ATOM 728 N N . LEU B 1 24 ? 9.625 -3.439 2.945 1 98.19 24 LEU B N 1
ATOM 729 C CA . LEU B 1 24 ? 10.305 -4.285 3.92 1 98.19 24 LEU B CA 1
ATOM 730 C C . LEU B 1 24 ? 9.867 -5.738 3.781 1 98.19 24 LEU B C 1
ATOM 732 O O . LEU B 1 24 ? 10.664 -6.656 4 1 98.19 24 LEU B O 1
ATOM 736 N N . GLY B 1 25 ? 8.562 -5.895 3.488 1 96.94 25 GLY B N 1
ATOM 737 C CA . GLY B 1 25 ? 8.055 -7.246 3.322 1 96.94 25 GLY B CA 1
ATOM 738 C C . GLY B 1 25 ? 8.844 -8.062 2.32 1 96.94 25 GLY B C 1
ATOM 739 O O . GLY B 1 25 ? 9.531 -9.016 2.693 1 96.94 25 GLY B O 1
ATOM 740 N N . PRO B 1 26 ? 8.789 -7.73 1.062 1 97.31 26 PRO B N 1
ATOM 741 C CA . PRO B 1 26 ? 9.516 -8.484 0.032 1 97.31 26 PRO B CA 1
ATOM 742 C C . PRO B 1 26 ? 11.031 -8.367 0.171 1 97.31 26 PRO B C 1
ATOM 744 O O . PRO B 1 26 ? 11.758 -9.242 -0.305 1 97.31 26 PRO B O 1
ATOM 747 N N . LEU B 1 27 ? 11.484 -7.336 0.825 1 98.31 27 LEU B N 1
ATOM 748 C CA . LEU B 1 27 ? 12.922 -7.156 1.017 1 98.31 27 LEU B CA 1
ATOM 749 C C . LEU B 1 27 ? 13.461 -8.156 2.027 1 98.31 27 LEU B C 1
ATOM 751 O O . LEU B 1 27 ? 14.469 -8.828 1.767 1 98.31 27 LEU B O 1
ATOM 755 N N . LEU B 1 28 ? 12.836 -8.305 3.107 1 98.19 28 LEU B N 1
ATOM 756 C CA . LEU B 1 28 ? 13.398 -9.055 4.223 1 98.19 28 LEU B CA 1
ATOM 757 C C . LEU B 1 28 ? 12.82 -10.469 4.273 1 98.19 28 LEU B C 1
ATOM 759 O O . LEU B 1 28 ? 13.484 -11.398 4.734 1 98.19 28 LEU B O 1
ATOM 763 N N . PHE B 1 29 ? 11.578 -10.617 3.871 1 97.88 29 PHE B N 1
ATOM 764 C CA . PHE B 1 29 ? 10.898 -11.906 3.971 1 97.88 29 PHE B CA 1
ATOM 765 C C . PHE B 1 29 ? 10.266 -12.289 2.639 1 97.88 29 PHE B C 1
ATOM 767 O O . PHE B 1 29 ? 9.062 -12.516 2.561 1 97.88 29 PHE B O 1
ATOM 774 N N . PRO B 1 30 ? 11.094 -12.453 1.663 1 97.25 30 PRO B N 1
ATOM 775 C CA . PRO B 1 30 ? 10.547 -12.703 0.327 1 97.25 30 PRO B CA 1
ATOM 776 C C . PRO B 1 30 ? 9.688 -13.961 0.265 1 97.25 30 PRO B C 1
ATOM 778 O O . PRO B 1 30 ? 8.656 -13.977 -0.413 1 97.25 30 PRO B O 1
ATOM 781 N N . ARG B 1 31 ? 9.977 -14.945 0.927 1 97.44 31 ARG B N 1
ATOM 782 C CA . ARG B 1 31 ? 9.227 -16.188 0.887 1 97.44 31 ARG B CA 1
ATOM 783 C C . ARG B 1 31 ? 7.867 -16.031 1.568 1 97.44 31 ARG B C 1
ATOM 785 O O . ARG B 1 31 ? 6.848 -16.484 1.043 1 97.44 31 ARG B O 1
ATOM 792 N N . LEU B 1 32 ? 7.996 -15.516 2.746 1 96.62 32 LEU B N 1
ATOM 793 C CA . LEU B 1 32 ? 6.746 -15.305 3.471 1 96.62 32 LEU B CA 1
ATOM 794 C C . LEU B 1 32 ? 5.844 -14.328 2.719 1 96.62 32 LEU B C 1
ATOM 796 O O . LEU B 1 32 ? 4.637 -14.555 2.607 1 96.62 32 LEU B O 1
ATOM 800 N N . TRP B 1 33 ? 6.328 -13.281 2.258 1 96.44 33 TRP B N 1
ATOM 801 C CA . TRP B 1 33 ? 5.574 -12.305 1.475 1 96.44 33 TRP B CA 1
ATOM 802 C C . TRP B 1 33 ? 4.953 -12.953 0.246 1 96.44 33 TRP B C 1
ATOM 804 O O . TRP B 1 33 ? 3.773 -12.734 -0.05 1 96.44 33 TRP B O 1
ATOM 814 N N . ARG B 1 34 ? 5.602 -13.664 -0.451 1 97.38 34 ARG B N 1
ATOM 815 C CA . ARG B 1 34 ? 5.145 -14.398 -1.625 1 97.38 34 ARG B CA 1
ATOM 816 C C . ARG B 1 34 ? 3.977 -15.312 -1.274 1 97.38 34 ARG B C 1
ATOM 818 O O . ARG B 1 34 ? 2.969 -15.344 -1.985 1 97.38 34 ARG B O 1
ATOM 825 N N . ARG B 1 35 ? 4.219 -16.047 -0.279 1 96.12 35 ARG B N 1
ATOM 826 C CA . ARG B 1 35 ? 3.176 -16.984 0.143 1 96.12 35 ARG B CA 1
ATOM 827 C C . ARG B 1 35 ? 1.877 -16.25 0.456 1 96.12 35 ARG B C 1
ATOM 829 O O . ARG B 1 35 ? 0.794 -16.703 0.082 1 96.12 35 ARG B O 1
ATOM 836 N N . MET B 1 36 ? 2.029 -15.195 1.118 1 95.25 36 MET B N 1
ATOM 837 C CA . MET B 1 36 ? 0.848 -14.414 1.473 1 95.25 36 MET B CA 1
ATOM 838 C C . MET B 1 36 ? 0.17 -13.859 0.225 1 95.25 36 MET B C 1
ATOM 840 O O . MET B 1 36 ? -1.054 -13.914 0.1 1 95.25 36 MET B O 1
ATOM 844 N N . ILE B 1 37 ? 0.932 -13.383 -0.638 1 94.38 37 ILE B N 1
ATOM 845 C CA . ILE B 1 37 ? 0.375 -12.773 -1.842 1 94.38 37 ILE B CA 1
ATOM 846 C C . ILE B 1 37 ? -0.24 -13.852 -2.729 1 94.38 37 ILE B C 1
ATOM 848 O O . ILE B 1 37 ? -1.285 -13.641 -3.346 1 94.38 37 ILE B O 1
ATOM 852 N N . LEU B 1 38 ? 0.384 -14.961 -2.826 1 94.69 38 LEU B N 1
ATOM 853 C CA . LEU B 1 38 ? -0.139 -16.078 -3.609 1 94.69 38 LEU B CA 1
ATOM 854 C C . LEU B 1 38 ? -1.458 -16.578 -3.029 1 94.69 38 LEU B C 1
ATOM 856 O O . LEU B 1 38 ? -2.391 -16.891 -3.775 1 94.69 38 LEU B O 1
ATOM 860 N N . SER B 1 39 ? -1.471 -16.656 -1.776 1 95.56 39 SER B N 1
ATOM 861 C CA . SER B 1 39 ? -2.709 -17.078 -1.138 1 95.56 39 SER B CA 1
ATOM 862 C C . SER B 1 39 ? -3.863 -16.141 -1.469 1 95.56 39 SER B C 1
ATOM 864 O O . SER B 1 39 ? -4.98 -16.594 -1.724 1 95.56 39 SER B O 1
ATOM 866 N N . VAL B 1 40 ? -3.613 -14.922 -1.507 1 94.81 40 VAL B N 1
ATOM 867 C CA . VAL B 1 40 ? -4.637 -13.938 -1.836 1 94.81 40 VAL B CA 1
ATOM 868 C C . VAL B 1 40 ? -4.988 -14.031 -3.318 1 94.81 40 VAL B C 1
ATOM 870 O O . VAL B 1 40 ? -6.16 -13.961 -3.691 1 94.81 40 VAL B O 1
ATOM 873 N N . ALA B 1 41 ? -4.016 -14.25 -4.141 1 94 41 ALA B N 1
ATOM 874 C CA . ALA B 1 41 ? -4.211 -14.312 -5.586 1 94 41 ALA B CA 1
ATOM 875 C C . ALA B 1 41 ? -5.047 -15.531 -5.977 1 94 41 ALA B C 1
ATOM 877 O O . ALA B 1 41 ? -5.629 -15.57 -7.062 1 94 41 ALA B O 1
ATOM 878 N N . GLN B 1 42 ? -5.062 -16.469 -5.148 1 94.19 42 GLN B N 1
ATOM 879 C CA . GLN B 1 42 ? -5.75 -17.703 -5.477 1 94.19 42 GLN B CA 1
ATOM 880 C C . GLN B 1 42 ? -7.23 -17.625 -5.113 1 94.19 42 GLN B C 1
ATOM 882 O O . GLN B 1 42 ? -8.008 -18.516 -5.473 1 94.19 42 GLN B O 1
ATOM 887 N N . MET B 1 43 ? -7.621 -16.703 -4.477 1 96 43 MET B N 1
ATOM 888 C CA . MET B 1 43 ? -9.016 -16.516 -4.086 1 96 43 MET B CA 1
ATOM 889 C C . MET B 1 43 ? -9.898 -16.281 -5.305 1 96 43 MET B C 1
ATOM 891 O O . MET B 1 43 ? -9.469 -15.648 -6.27 1 96 43 MET B O 1
ATOM 895 N N . PRO B 1 44 ? -11.164 -16.766 -5.219 1 97.31 44 PRO B N 1
ATOM 896 C CA . PRO B 1 44 ? -12.094 -16.422 -6.297 1 97.31 44 PRO B CA 1
ATOM 897 C C . PRO B 1 44 ? -12.344 -14.93 -6.406 1 97.31 44 PRO B C 1
ATOM 899 O O . PRO B 1 44 ? -12.148 -14.195 -5.43 1 97.31 44 PRO B O 1
ATOM 902 N N . ASP B 1 45 ? -12.797 -14.469 -7.605 1 97.94 45 ASP B N 1
ATOM 903 C CA . ASP B 1 45 ? -12.984 -13.047 -7.895 1 97.94 45 ASP B CA 1
ATOM 904 C C . ASP B 1 45 ? -13.891 -12.391 -6.859 1 97.94 45 ASP B C 1
ATOM 906 O O . ASP B 1 45 ? -13.664 -11.242 -6.461 1 97.94 45 ASP B O 1
ATOM 910 N N . THR B 1 46 ? -14.82 -13.086 -6.457 1 97.94 46 THR B N 1
ATOM 911 C CA . THR B 1 46 ? -15.781 -12.547 -5.5 1 97.94 46 THR B CA 1
ATOM 912 C C . THR B 1 46 ? -15.102 -12.219 -4.172 1 97.94 46 THR B C 1
ATOM 914 O O . THR B 1 46 ? -15.312 -11.148 -3.607 1 97.94 46 THR B O 1
ATOM 917 N N . LEU B 1 47 ? -14.32 -13.102 -3.727 1 97.44 47 LEU B N 1
ATOM 918 C CA . LEU B 1 47 ? -13.609 -12.898 -2.471 1 97.44 47 LEU B CA 1
ATOM 919 C C . LEU B 1 47 ? -12.586 -11.773 -2.604 1 97.44 47 LEU B C 1
ATOM 921 O O . LEU B 1 47 ? -12.406 -10.977 -1.679 1 97.44 47 LEU B O 1
ATOM 925 N N . LEU B 1 48 ? -11.953 -11.727 -3.727 1 97.75 48 LEU B N 1
ATOM 926 C CA . LEU B 1 48 ? -10.992 -10.656 -3.971 1 97.75 48 LEU B CA 1
ATOM 927 C C . LEU B 1 48 ? -11.68 -9.297 -3.949 1 97.75 48 LEU B C 1
ATOM 929 O O . LEU B 1 48 ? -11.164 -8.344 -3.367 1 97.75 48 LEU B O 1
ATOM 933 N N . ARG B 1 49 ? -12.812 -9.188 -4.59 1 98.5 49 ARG B N 1
ATOM 934 C CA . ARG B 1 49 ? -13.578 -7.945 -4.594 1 98.5 49 ARG B CA 1
ATOM 935 C C . ARG B 1 49 ? -14.031 -7.582 -3.184 1 98.5 49 ARG B C 1
ATOM 937 O O . ARG B 1 49 ? -14.062 -6.402 -2.824 1 98.5 49 ARG B O 1
ATOM 944 N N . ARG B 1 50 ? -14.391 -8.578 -2.426 1 98.06 50 ARG B N 1
ATOM 945 C CA . ARG B 1 50 ? -14.781 -8.312 -1.045 1 98.06 50 ARG B CA 1
ATOM 946 C C . ARG B 1 50 ? -13.594 -7.797 -0.231 1 98.06 50 ARG B C 1
ATOM 948 O O . ARG B 1 50 ? -13.75 -6.91 0.61 1 98.06 50 ARG B O 1
ATOM 955 N N . PHE B 1 51 ? -12.477 -8.445 -0.493 1 97.75 51 PHE B N 1
ATOM 956 C CA . PHE B 1 51 ? -11.258 -7.98 0.149 1 97.75 51 PHE B CA 1
ATOM 957 C C . PHE B 1 51 ? -10.977 -6.527 -0.209 1 97.75 51 PHE B C 1
ATOM 959 O O . PHE B 1 51 ? -10.742 -5.699 0.674 1 97.75 51 PHE B O 1
ATOM 966 N N . GLY B 1 52 ? -11.047 -6.207 -1.5 1 97.69 52 GLY B N 1
ATOM 967 C CA . GLY B 1 52 ? -10.883 -4.832 -1.953 1 97.69 52 GLY B CA 1
ATOM 968 C C . GLY B 1 52 ? -11.93 -3.891 -1.395 1 97.69 52 GLY B C 1
ATOM 969 O O . GLY B 1 52 ? -11.609 -2.787 -0.951 1 97.69 52 GLY B O 1
ATOM 970 N N . GLY B 1 53 ? -13.156 -4.336 -1.473 1 98.44 53 GLY B N 1
ATOM 971 C CA . GLY B 1 53 ? -14.242 -3.555 -0.914 1 98.44 53 GLY B CA 1
ATOM 972 C C . GLY B 1 53 ? -14.07 -3.26 0.564 1 98.44 53 GLY B C 1
ATOM 973 O O . GLY B 1 53 ? -14.367 -2.152 1.02 1 98.44 53 GLY B O 1
ATOM 974 N N . GLY B 1 54 ? -13.656 -4.281 1.308 1 98.44 54 GLY B N 1
ATOM 975 C CA . GLY B 1 54 ? -13.359 -4.078 2.717 1 98.44 54 GLY B CA 1
ATOM 976 C C . GLY B 1 54 ? -12.289 -3.031 2.957 1 98.44 54 GLY B C 1
ATOM 977 O O . GLY B 1 54 ? -12.438 -2.184 3.842 1 98.44 54 GLY B O 1
ATOM 978 N N . LEU B 1 55 ? -11.242 -3.064 2.16 1 98.12 55 LEU B N 1
ATOM 979 C CA . LEU B 1 55 ? -10.172 -2.074 2.264 1 98.12 55 LEU B CA 1
ATOM 980 C C . LEU B 1 55 ? -10.695 -0.677 1.952 1 98.12 55 LEU B C 1
ATOM 982 O O . LEU B 1 55 ? -10.367 0.285 2.646 1 98.12 55 LEU B O 1
ATOM 986 N N . VAL B 1 56 ? -11.453 -0.535 0.889 1 98.56 56 VAL B N 1
ATOM 987 C CA . VAL B 1 56 ? -12.016 0.751 0.493 1 98.56 56 VAL B CA 1
ATOM 988 C C . VAL B 1 56 ? -12.898 1.293 1.613 1 98.56 56 VAL B C 1
ATOM 990 O O . VAL B 1 56 ? -12.773 2.455 2.008 1 98.56 56 VAL B O 1
ATOM 993 N N . VAL B 1 57 ? -13.75 0.466 2.141 1 98.62 57 VAL B N 1
ATOM 994 C CA . VAL B 1 57 ? -14.656 0.876 3.205 1 98.62 57 VAL B CA 1
ATOM 995 C C . VAL B 1 57 ? -13.859 1.282 4.441 1 98.62 57 VAL B C 1
ATOM 997 O O . VAL B 1 57 ? -14.133 2.32 5.051 1 98.62 57 VAL B O 1
ATOM 1000 N N . ALA B 1 58 ? -12.891 0.482 4.832 1 98.38 58 ALA B N 1
ATOM 1001 C CA . ALA B 1 58 ? -12.039 0.812 5.977 1 98.38 58 ALA B CA 1
ATOM 1002 C C . ALA B 1 58 ? -11.375 2.174 5.789 1 98.38 58 ALA B C 1
ATOM 1004 O O . ALA B 1 58 ? -11.352 2.99 6.715 1 98.38 58 ALA B O 1
ATOM 1005 N N . GLY B 1 59 ? -10.836 2.391 4.605 1 98 59 GLY B N 1
ATOM 1006 C CA . GLY B 1 59 ? -10.211 3.668 4.305 1 98 59 GLY B CA 1
ATOM 1007 C C . GLY B 1 59 ? -11.172 4.84 4.406 1 98 59 GLY B C 1
ATOM 1008 O O . GLY B 1 59 ? -10.836 5.871 4.996 1 98 59 GLY B O 1
ATOM 1009 N N . ILE B 1 60 ? -12.32 4.719 3.875 1 97.44 60 ILE B N 1
ATOM 1010 C CA . ILE B 1 60 ? -13.336 5.77 3.895 1 97.44 60 ILE B CA 1
ATOM 1011 C C . ILE B 1 60 ? -13.773 6.035 5.332 1 97.44 60 ILE B C 1
ATOM 1013 O O . ILE B 1 60 ? -13.945 7.188 5.73 1 97.44 60 ILE B O 1
ATOM 1017 N N . VAL B 1 61 ? -14.008 4.996 6.039 1 97.25 61 VAL B N 1
ATOM 1018 C CA . VAL B 1 61 ? -14.43 5.125 7.43 1 97.25 61 VAL B CA 1
ATOM 1019 C C . VAL B 1 61 ? -13.367 5.879 8.227 1 97.25 61 VAL B C 1
ATOM 1021 O O . VAL B 1 61 ? -13.68 6.789 8.992 1 97.25 61 VAL B O 1
ATOM 1024 N N . ILE B 1 62 ? -12.094 5.43 8.07 1 96.12 62 ILE B N 1
ATOM 1025 C CA . ILE B 1 62 ? -11 6.113 8.75 1 96.12 62 ILE B CA 1
ATOM 1026 C C . ILE B 1 62 ? -11 7.59 8.367 1 96.12 62 ILE B C 1
ATOM 1028 O O . ILE B 1 62 ? -10.938 8.461 9.234 1 96.12 62 ILE B O 1
ATOM 1032 N N . TYR B 1 63 ? -11.047 7.863 7.07 1 93.62 63 TYR B N 1
ATOM 1033 C CA . TYR B 1 63 ? -11.039 9.234 6.57 1 93.62 63 TYR B CA 1
ATOM 1034 C C . TYR B 1 63 ? -12.18 10.039 7.168 1 93.62 63 TYR B C 1
ATOM 1036 O O . TYR B 1 63 ? -11.969 11.148 7.676 1 93.62 63 TYR B O 1
ATOM 1044 N N . TYR B 1 64 ? -13.359 9.531 7.152 1 92.81 64 TYR B N 1
ATOM 1045 C CA . TYR B 1 64 ? -14.555 10.227 7.621 1 92.81 64 TYR B CA 1
ATOM 1046 C C . TYR B 1 64 ? -14.484 10.477 9.125 1 92.81 64 TYR B C 1
ATOM 1048 O O . TYR B 1 64 ? -14.797 11.57 9.594 1 92.81 64 TYR B O 1
ATOM 1056 N N . MET B 1 65 ? -14.117 9.477 9.93 1 94.38 65 MET B N 1
ATOM 1057 C CA . MET B 1 65 ? -14.055 9.594 11.383 1 94.38 65 MET B CA 1
ATOM 1058 C C . MET B 1 65 ? -13.047 10.664 11.797 1 94.38 65 MET B C 1
ATOM 1060 O O . MET B 1 65 ? -13.312 11.438 12.727 1 94.38 65 MET B O 1
ATOM 1064 N N . LEU B 1 66 ? -11.977 10.734 11.141 1 90.88 66 LEU B N 1
ATOM 1065 C CA . LEU B 1 66 ? -10.93 11.688 11.5 1 90.88 66 LEU B CA 1
ATOM 1066 C C . LEU B 1 66 ? -11.289 13.094 11.023 1 90.88 66 LEU B C 1
ATOM 1068 O O . LEU B 1 66 ? -10.984 14.078 11.695 1 90.88 66 LEU B O 1
ATOM 1072 N N . ARG B 1 67 ? -11.898 13.125 9.859 1 85.31 67 ARG B N 1
ATOM 1073 C CA . ARG B 1 67 ? -12.336 14.422 9.359 1 85.31 67 ARG B CA 1
ATOM 1074 C C . ARG B 1 67 ? -13.375 15.047 10.281 1 85.31 67 ARG B C 1
ATOM 1076 O O . ARG B 1 67 ? -13.383 16.266 10.492 1 85.31 67 ARG B O 1
ATOM 1083 N N . LYS B 1 68 ? -14.172 14.281 10.82 1 86.62 68 LYS B N 1
ATOM 1084 C CA . LYS B 1 68 ? -15.18 14.758 11.766 1 86.62 68 LYS B CA 1
ATOM 1085 C C . LYS B 1 68 ? -14.539 15.273 13.047 1 86.62 68 LYS B C 1
ATOM 1087 O O . LYS B 1 68 ? -15 16.266 13.625 1 86.62 68 LYS B O 1
ATOM 1092 N N . THR B 1 69 ? -13.438 14.578 13.375 1 77.19 69 THR B N 1
ATOM 1093 C CA . THR B 1 69 ? -12.758 14.953 14.609 1 77.19 69 THR B CA 1
ATOM 1094 C C . THR B 1 69 ? -12.008 16.266 14.438 1 77.19 69 THR B C 1
ATOM 1096 O O . THR B 1 69 ? -11.867 17.047 15.383 1 77.19 69 THR B O 1
ATOM 1099 N N . ILE B 1 70 ? -11.516 16.562 13.297 1 73.94 70 ILE B N 1
ATOM 1100 C CA . ILE B 1 70 ? -10.758 17.781 13 1 73.94 70 ILE B CA 1
ATOM 1101 C C . ILE B 1 70 ? -11.711 18.969 12.859 1 73.94 70 ILE B C 1
ATOM 1103 O O . ILE B 1 70 ? -11.414 20.062 13.32 1 73.94 70 ILE B O 1
ATOM 1107 N N . ASN B 1 71 ? -12.914 18.875 12.18 1 64.12 71 ASN B N 1
ATOM 1108 C CA . ASN B 1 71 ? -13.875 19.953 12.016 1 64.12 71 ASN B CA 1
ATOM 1109 C C . ASN B 1 71 ? -14.828 20.047 13.211 1 64.12 71 ASN B C 1
ATOM 1111 O O . ASN B 1 71 ? -15.375 21.109 13.492 1 64.12 71 ASN B O 1
#

Solvent-accessible surface area (backbone atoms only — not comparable to full-atom values): 6955 Å² total; per-residue (Å²): 113,69,65,60,53,51,51,52,50,41,33,52,37,36,49,14,51,49,31,29,57,62,8,45,39,28,39,75,37,38,66,63,42,35,51,55,52,50,58,58,54,67,46,56,63,66,56,34,22,48,51,10,46,49,31,26,50,52,10,49,49,48,35,50,56,50,50,59,70,74,104,114,69,66,59,52,51,50,53,50,41,33,51,38,36,50,14,51,50,32,28,58,62,9,44,41,28,39,76,36,38,66,62,41,32,50,54,50,49,57,57,57,66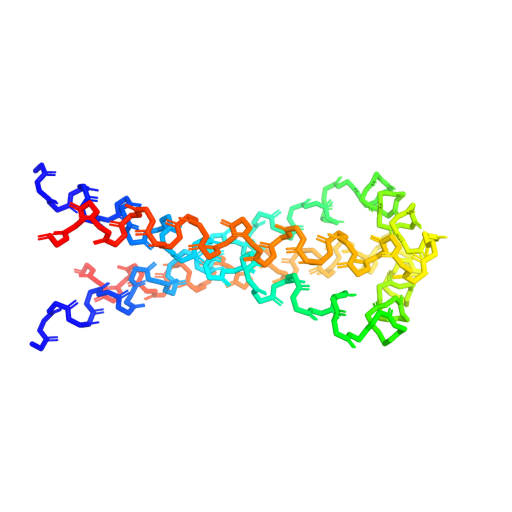,46,56,63,68,57,34,22,49,53,10,44,50,31,27,50,52,10,50,50,49,34,51,57,50,51,58,68,74,105

Sequence (142 aa):
MQVLRTMNTTVLLALGLVLVVEGLGPLLFPRLWRRMILSVAQMPDTLLRRFGGGLVVAGIVIYYMLRKTINMQVLRTMNTTVLLALGLVLVVEGLGPLLFPRLWRRMILSVAQMPDTLLRRFGGGLVVAGIVIYYMLRKTIN

Radius of gyration: 17.0 Å; Cα contacts (8 Å, |Δi|>4): 161; chains: 2; bounding box: 32×47×35 Å

Organism: Cronobacter sakazakii (strain ATCC BAA-894) (NCBI:txid290339)

pLDDT: mean 92.9, std 7.62, range [64.12, 98.62]

Secondary structure (DSSP, 8-state):
-HHHHHHHHHHHHHHHHHHHHHHHHHHH-HHHHHHHHHHHHTS-HHHHHHHHHHHHHHHHHHHHHHHHHH-/-HHHHHHHHHHHHHHHHHHHHHHHHHHH-HHHHHHHHHHHHTS-HHHHHHHHHHHHHHHHHHHHHHHHHH-